Protein AF-A0A960V022-F1 (afdb_monomer_lite)

Sequence (111 aa):
YTRKHVEPYLREDSMAIPLRWNELHDIETPRKDHIYVSREPYVSHGSFTIQIPAKGRFVYYLFNHAHIDEYACEFVSKVLTQDFQLQKGVLEELLVHYRSNLEFFQRAIST

Secondary structure (DSSP, 8-state):
-TTTTS--SS--GGG-----GGGEEEEE-TTS-EEEEESS--------------TT----PPPP-TTHHHHHHHHHHHHHHHTT---HH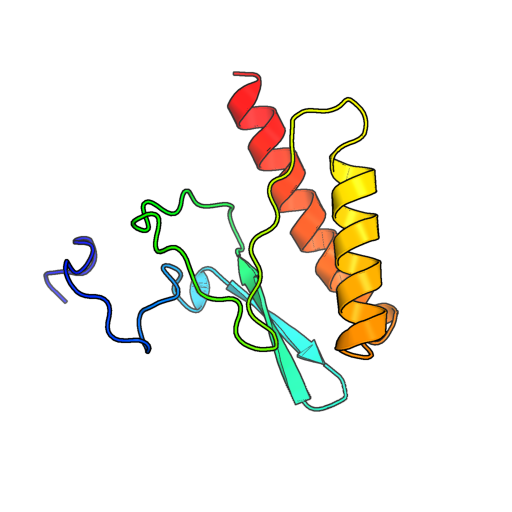HHHHHHHHHHHHHHHHHHHHT-

Foldseek 3Di:
DPCPPPDDPDDDPVCPDVDDPVQWDWQQAPVRDTDTDGQEDDDDPDDPPVPPDDVPDDDDDQDDDPCSLVVVLVVVLCCCCPVVVGDPVSSVVVSVSVSVRVVVVVVVVVD

Radius of gyration: 15.62 Å; chains: 1; bounding box: 34×36×33 Å

pLDDT: mean 73.97, std 15.86, range [43.94, 93.19]

Structure (mmCIF, N/CA/C/O backbone):
data_AF-A0A960V022-F1
#
_entry.id   AF-A0A960V022-F1
#
loop_
_atom_site.group_PDB
_atom_site.id
_atom_site.type_symbol
_atom_site.label_atom_id
_atom_site.label_alt_id
_atom_site.label_comp_id
_atom_site.label_asym_id
_atom_site.label_entity_id
_atom_site.label_seq_id
_atom_site.pdbx_PDB_ins_code
_atom_site.Cartn_x
_atom_site.Cartn_y
_atom_site.Cartn_z
_atom_site.occupancy
_atom_site.B_iso_or_equiv
_atom_site.auth_seq_id
_atom_site.auth_comp_id
_atom_site.auth_asym_id
_atom_site.auth_atom_id
_atom_site.pdbx_PDB_model_num
ATOM 1 N N . TYR A 1 1 ? 16.493 -21.822 9.629 1.00 46.72 1 TYR A N 1
ATOM 2 C CA . TYR A 1 1 ? 15.507 -22.295 8.634 1.00 46.72 1 TYR A CA 1
ATOM 3 C C . TYR A 1 1 ? 16.156 -22.299 7.252 1.00 46.72 1 TYR A C 1
ATOM 5 O O . TYR A 1 1 ? 16.602 -21.251 6.800 1.00 46.72 1 TYR A O 1
ATOM 13 N N . THR A 1 2 ? 16.288 -23.468 6.622 1.00 46.09 2 THR A N 1
ATOM 14 C CA . THR A 1 2 ? 17.226 -23.743 5.506 1.00 46.09 2 THR A CA 1
ATOM 15 C C . THR A 1 2 ? 16.694 -23.364 4.117 1.00 46.09 2 THR A C 1
ATOM 17 O O . THR A 1 2 ? 17.446 -23.362 3.153 1.00 46.09 2 THR A O 1
ATOM 20 N N . ARG A 1 3 ? 15.406 -23.012 4.000 1.00 51.56 3 ARG A N 1
ATOM 21 C CA . ARG A 1 3 ? 14.734 -22.675 2.727 1.00 51.56 3 ARG A CA 1
ATOM 22 C C . ARG A 1 3 ? 14.156 -21.256 2.689 1.00 51.56 3 ARG A C 1
ATOM 24 O O . ARG A 1 3 ? 13.236 -20.978 1.940 1.00 51.56 3 ARG A O 1
ATOM 31 N N . LYS A 1 4 ? 14.701 -20.336 3.491 1.00 50.91 4 LYS A N 1
ATOM 32 C CA . LYS A 1 4 ? 14.205 -18.949 3.619 1.00 50.91 4 LYS A CA 1
ATOM 33 C C . LYS A 1 4 ? 14.317 -18.083 2.346 1.00 50.91 4 LYS A C 1
ATOM 35 O O . LYS A 1 4 ? 13.855 -16.949 2.381 1.00 50.91 4 LYS A O 1
ATOM 40 N N . HIS A 1 5 ? 14.943 -18.599 1.285 1.00 46.38 5 HIS A N 1
ATOM 41 C CA . HIS A 1 5 ? 15.242 -17.896 0.029 1.00 46.38 5 HIS A CA 1
ATOM 42 C C . HIS A 1 5 ? 14.640 -18.571 -1.216 1.00 46.38 5 HIS A C 1
ATOM 44 O O . HIS A 1 5 ? 14.951 -18.160 -2.326 1.00 46.38 5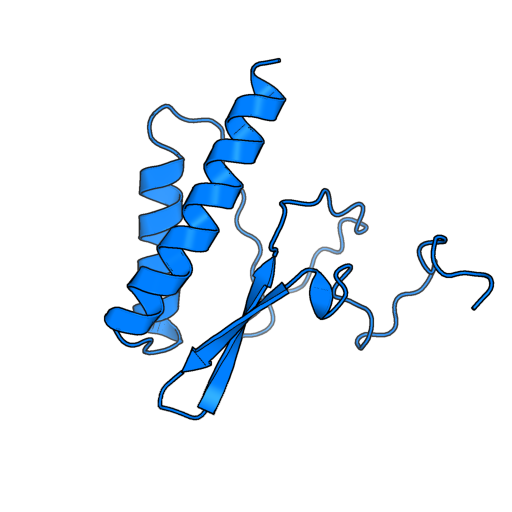 HIS A O 1
ATOM 50 N N . VAL A 1 6 ? 13.843 -19.634 -1.057 1.00 49.59 6 VAL A N 1
ATOM 51 C CA . VAL A 1 6 ? 13.247 -20.362 -2.188 1.00 49.59 6 VAL A CA 1
ATOM 52 C C . VAL A 1 6 ? 11.749 -20.109 -2.180 1.00 49.59 6 VAL A C 1
ATOM 54 O O . VAL A 1 6 ? 11.077 -20.449 -1.207 1.00 49.59 6 VAL A O 1
ATOM 57 N N . GLU A 1 7 ? 11.245 -19.502 -3.251 1.00 43.94 7 GLU A N 1
ATOM 58 C CA . GLU A 1 7 ? 9.817 -19.264 -3.441 1.00 43.94 7 GLU A CA 1
ATOM 59 C C . GLU A 1 7 ? 9.075 -20.612 -3.550 1.00 43.94 7 GLU A C 1
ATOM 61 O O . GLU A 1 7 ? 9.450 -21.455 -4.372 1.00 43.94 7 GLU A O 1
ATOM 66 N N . PRO A 1 8 ? 8.068 -20.884 -2.700 1.00 52.78 8 PRO A N 1
ATOM 67 C CA . PRO A 1 8 ? 7.351 -22.150 -2.737 1.00 52.78 8 PRO A CA 1
ATOM 68 C C . PRO A 1 8 ? 6.518 -22.257 -4.022 1.00 52.78 8 PRO A C 1
ATOM 70 O O . PRO A 1 8 ? 5.665 -21.417 -4.295 1.00 52.78 8 PRO A O 1
ATOM 73 N N . TYR A 1 9 ? 6.752 -23.331 -4.785 1.00 48.44 9 TYR A N 1
ATOM 74 C CA . TYR A 1 9 ? 6.067 -23.659 -6.048 1.00 48.44 9 TYR A CA 1
ATOM 75 C C . TYR A 1 9 ? 4.533 -23.740 -5.921 1.00 48.44 9 TYR A C 1
ATOM 77 O O . TYR A 1 9 ? 3.811 -23.524 -6.889 1.00 48.44 9 TYR A O 1
ATOM 85 N N . LEU A 1 10 ? 4.030 -24.016 -4.717 1.00 48.00 10 LEU A N 1
ATOM 86 C CA . LEU A 1 10 ? 2.615 -23.957 -4.365 1.00 48.00 10 LEU A CA 1
ATOM 87 C C . LEU A 1 10 ? 2.499 -23.054 -3.138 1.00 48.00 10 LEU A C 1
ATOM 89 O O . LEU A 1 10 ? 2.932 -23.435 -2.049 1.00 48.00 10 LEU A O 1
ATOM 93 N N . ARG A 1 11 ? 1.969 -21.840 -3.311 1.00 55.25 11 ARG A N 1
ATOM 94 C CA . ARG A 1 11 ? 1.622 -20.985 -2.172 1.00 55.25 11 ARG A CA 1
ATOM 95 C C . ARG A 1 11 ? 0.317 -21.517 -1.578 1.00 55.25 11 ARG A C 1
ATOM 97 O O . ARG A 1 11 ? -0.695 -21.557 -2.271 1.00 55.25 11 ARG A O 1
ATOM 104 N N . GLU A 1 12 ? 0.337 -21.931 -0.313 1.00 53.66 12 GLU A N 1
ATOM 105 C CA . GLU A 1 12 ? -0.897 -22.004 0.477 1.00 53.66 12 GLU A CA 1
ATOM 106 C C . GLU A 1 12 ? -1.495 -20.588 0.560 1.00 53.66 12 GLU A C 1
ATOM 108 O O . GLU A 1 12 ? -0.742 -19.612 0.570 1.00 53.66 12 GLU A O 1
ATOM 113 N N . ASP A 1 13 ? -2.823 -20.445 0.625 1.00 50.47 13 ASP A N 1
ATOM 114 C CA . ASP A 1 13 ? -3.494 -19.129 0.687 1.00 50.47 13 ASP A CA 1
ATOM 115 C C . ASP A 1 13 ? -2.941 -18.233 1.820 1.00 50.47 13 ASP A C 1
ATOM 117 O O . ASP A 1 13 ? -2.906 -17.008 1.702 1.00 50.47 13 ASP A O 1
ATOM 121 N N . SER A 1 14 ? -2.433 -18.847 2.894 1.00 46.66 14 SER A N 1
ATOM 122 C CA . SER A 1 14 ? -1.786 -18.199 4.044 1.00 46.66 14 SER A CA 1
ATOM 123 C C . SER A 1 14 ? -0.381 -17.638 3.761 1.00 46.66 14 SER A C 1
ATOM 125 O O . SER A 1 14 ? 0.138 -16.860 4.558 1.00 46.66 14 SER A O 1
ATOM 127 N N . MET A 1 15 ? 0.236 -18.007 2.635 1.00 48.91 15 MET A N 1
ATOM 128 C CA . MET A 1 15 ? 1.560 -17.563 2.177 1.00 48.91 15 MET A CA 1
ATOM 129 C C . MET A 1 15 ? 1.480 -16.728 0.888 1.00 48.91 15 MET A C 1
ATOM 131 O O . MET A 1 15 ? 2.476 -16.555 0.185 1.00 48.91 15 MET A O 1
ATOM 135 N N . ALA A 1 16 ? 0.292 -16.214 0.553 1.00 53.19 16 ALA A N 1
ATOM 136 C CA . ALA A 1 16 ? 0.056 -15.436 -0.661 1.00 53.19 16 ALA A CA 1
ATOM 137 C C . ALA A 1 16 ? 0.820 -14.098 -0.689 1.00 53.19 16 ALA A C 1
ATOM 139 O O . ALA A 1 16 ? 1.163 -13.624 -1.775 1.00 53.19 16 ALA A O 1
ATOM 140 N N . ILE A 1 17 ? 1.116 -13.514 0.479 1.00 56.56 17 ILE A N 1
ATOM 141 C CA . ILE A 1 17 ? 1.847 -12.248 0.605 1.00 56.56 17 ILE A CA 1
ATOM 142 C C . ILE A 1 17 ? 3.353 -12.556 0.648 1.00 56.56 17 ILE A C 1
ATOM 144 O O . ILE A 1 17 ? 3.811 -13.201 1.588 1.00 56.56 17 ILE A O 1
ATOM 148 N N . PRO A 1 18 ? 4.148 -12.103 -0.336 1.00 61.22 18 PRO A N 1
ATOM 149 C CA . PRO A 1 18 ? 5.577 -12.419 -0.418 1.00 61.22 18 PRO A CA 1
ATOM 150 C C . PRO A 1 18 ? 6.444 -11.660 0.603 1.00 61.22 18 PRO A C 1
ATOM 152 O O . PRO A 1 18 ? 7.659 -11.834 0.607 1.00 61.22 18 PRO A O 1
ATOM 155 N N . LEU A 1 19 ? 5.832 -10.832 1.455 1.00 69.56 19 LEU A N 1
ATOM 156 C CA . LEU A 1 19 ? 6.504 -9.970 2.423 1.00 69.56 19 LEU A CA 1
ATOM 157 C C . LEU A 1 19 ? 6.391 -10.517 3.845 1.00 69.56 19 LEU A C 1
ATOM 159 O O . LEU A 1 19 ? 5.338 -10.983 4.281 1.00 69.56 19 LEU A O 1
ATOM 163 N N . ARG A 1 20 ? 7.488 -10.415 4.589 1.00 78.56 20 ARG A N 1
ATOM 164 C CA . ARG A 1 20 ? 7.560 -10.699 6.025 1.00 78.56 20 ARG A CA 1
ATOM 165 C C . ARG A 1 20 ? 7.011 -9.521 6.833 1.00 78.56 20 ARG A C 1
ATOM 167 O O . ARG A 1 20 ? 7.019 -8.382 6.382 1.00 78.56 20 ARG A O 1
ATOM 174 N N . TRP A 1 21 ? 6.638 -9.762 8.091 1.00 81.69 21 TRP A N 1
ATOM 175 C CA . TRP A 1 21 ? 6.133 -8.709 8.989 1.00 81.69 21 TRP A CA 1
ATOM 176 C C . TRP A 1 21 ? 7.090 -7.523 9.172 1.00 81.69 21 TRP A C 1
ATOM 178 O O . TRP A 1 21 ? 6.656 -6.381 9.257 1.00 81.69 21 TRP A O 1
ATOM 188 N N . ASN A 1 22 ? 8.402 -7.765 9.192 1.00 85.31 22 ASN A N 1
ATOM 189 C CA . ASN A 1 22 ? 9.412 -6.707 9.291 1.00 85.31 22 ASN A CA 1
ATOM 190 C C . ASN A 1 22 ? 9.622 -5.924 7.980 1.00 85.31 22 ASN A C 1
ATOM 192 O O . ASN A 1 22 ? 10.353 -4.937 7.986 1.00 85.31 22 ASN A O 1
ATOM 196 N N . GLU A 1 23 ? 9.009 -6.361 6.881 1.00 82.31 23 GLU A N 1
ATOM 197 C CA . GLU A 1 23 ? 9.040 -5.735 5.552 1.00 82.31 23 GLU A CA 1
ATOM 198 C C . GLU A 1 23 ? 7.738 -4.960 5.272 1.00 82.31 23 GLU A C 1
ATOM 200 O O . GLU A 1 23 ? 7.550 -4.417 4.184 1.00 82.31 23 GLU A O 1
ATOM 205 N N . LEU A 1 24 ? 6.846 -4.874 6.267 1.00 86.19 24 LEU A N 1
ATOM 206 C CA . LEU A 1 24 ? 5.564 -4.182 6.198 1.00 86.19 24 LEU A CA 1
ATOM 207 C C . LEU A 1 24 ? 5.530 -2.985 7.162 1.00 86.19 24 LEU A C 1
ATOM 209 O O . LEU A 1 24 ? 6.094 -3.008 8.263 1.00 86.19 24 LEU A O 1
ATOM 213 N N . HIS A 1 25 ? 4.884 -1.914 6.726 1.00 88.56 25 HIS A N 1
ATOM 214 C CA . HIS A 1 25 ? 4.284 -0.910 7.587 1.00 88.56 25 HIS A CA 1
ATOM 215 C C . HIS A 1 25 ? 2.946 -1.460 8.070 1.00 88.56 25 HIS A C 1
ATOM 217 O O . HIS A 1 25 ? 2.151 -1.930 7.257 1.00 88.56 25 HIS A O 1
ATOM 223 N N . ASP A 1 26 ? 2.735 -1.423 9.380 1.00 91.44 26 ASP A N 1
ATOM 224 C CA . ASP A 1 26 ? 1.481 -1.794 10.024 1.00 91.44 26 ASP A CA 1
ATOM 225 C C . ASP A 1 26 ? 0.814 -0.513 10.517 1.00 91.44 26 ASP A C 1
ATOM 227 O O . ASP A 1 26 ? 1.363 0.176 11.379 1.00 91.44 26 ASP A O 1
ATOM 231 N N . ILE A 1 27 ? -0.321 -0.175 9.911 1.00 91.06 27 ILE A N 1
ATOM 232 C CA . ILE A 1 27 ? -1.109 1.004 10.251 1.00 91.06 27 ILE A CA 1
ATOM 233 C C . ILE A 1 27 ? -2.399 0.511 10.902 1.00 91.06 27 ILE A C 1
ATOM 235 O O . ILE A 1 27 ? -3.286 -0.023 10.228 1.00 91.06 27 ILE A O 1
ATOM 239 N N . GLU A 1 28 ? -2.506 0.691 12.217 1.00 89.56 28 GLU A N 1
ATOM 240 C CA . GLU A 1 28 ? -3.719 0.363 12.963 1.00 89.56 28 GLU A CA 1
ATOM 241 C C . GLU A 1 28 ? -4.746 1.494 12.817 1.00 89.56 28 GLU A C 1
ATOM 243 O O . GLU A 1 28 ? -4.493 2.663 13.112 1.00 89.56 28 GLU A O 1
ATOM 248 N N . THR A 1 29 ? -5.943 1.145 12.362 1.00 86.81 29 THR A N 1
ATOM 249 C CA . THR A 1 29 ? -7.066 2.079 12.276 1.00 86.81 29 THR A CA 1
ATOM 250 C C . THR A 1 29 ? -7.731 2.263 13.648 1.00 86.81 29 THR A C 1
ATOM 252 O O . THR A 1 29 ? -7.701 1.365 14.488 1.00 86.81 29 THR A O 1
ATOM 255 N N . PRO A 1 30 ? -8.493 3.350 13.874 1.00 84.38 30 PRO A N 1
ATOM 256 C CA . PRO A 1 30 ? -9.278 3.513 15.105 1.00 84.38 30 PRO A CA 1
ATOM 257 C C . PRO A 1 30 ? -10.352 2.439 15.335 1.00 84.38 30 PRO A C 1
ATOM 259 O O . PRO A 1 30 ? -10.860 2.303 16.447 1.00 84.38 30 PRO A O 1
ATOM 262 N N . ARG A 1 31 ? -10.713 1.677 14.293 1.00 85.56 31 ARG A N 1
ATOM 263 C CA . ARG A 1 31 ? -11.623 0.524 14.383 1.00 85.56 31 ARG A CA 1
ATOM 264 C C . ARG A 1 31 ? -10.896 -0.774 14.763 1.00 85.56 31 ARG A C 1
ATOM 266 O O . ARG A 1 31 ? -11.565 -1.787 14.933 1.00 85.56 31 ARG A O 1
ATOM 273 N N . LYS A 1 32 ? -9.570 -0.723 14.954 1.00 84.38 32 LYS A N 1
ATOM 274 C CA . LYS A 1 32 ? -8.655 -1.858 15.169 1.00 84.38 32 LYS A CA 1
ATOM 275 C C . LYS A 1 32 ? -8.494 -2.787 13.964 1.00 84.38 32 LYS A C 1
ATOM 277 O O . LYS A 1 32 ? -8.063 -3.927 14.107 1.00 84.38 32 LYS A O 1
ATOM 282 N N . ASP A 1 33 ? -8.837 -2.301 12.775 1.00 84.94 33 ASP A N 1
ATOM 283 C CA . ASP A 1 33 ? -8.433 -2.937 11.523 1.00 84.94 33 ASP A CA 1
ATOM 284 C C . ASP A 1 33 ? -6.974 -2.574 11.225 1.00 84.94 33 ASP A C 1
ATOM 286 O O . ASP A 1 33 ? -6.559 -1.451 11.518 1.00 84.94 33 ASP A O 1
ATOM 290 N N . HIS A 1 34 ? -6.219 -3.485 10.613 1.00 84.25 34 HIS A N 1
ATOM 291 C CA . HIS A 1 34 ? -4.821 -3.266 10.241 1.00 84.25 34 HIS A CA 1
ATOM 292 C C . HIS A 1 34 ? -4.678 -3.098 8.731 1.00 84.25 34 HIS A C 1
ATOM 294 O O . HIS A 1 34 ? -5.200 -3.906 7.957 1.00 84.25 34 HIS A O 1
ATOM 300 N N . ILE A 1 35 ? -3.940 -2.071 8.312 1.00 85.44 35 ILE A N 1
ATOM 301 C CA . ILE A 1 35 ? -3.546 -1.883 6.918 1.00 85.44 35 ILE A CA 1
ATOM 302 C C . ILE A 1 35 ? -2.051 -2.138 6.786 1.00 85.44 35 ILE A C 1
ATOM 304 O O . ILE A 1 35 ? -1.234 -1.464 7.409 1.00 85.44 35 ILE A O 1
ATOM 308 N N . TYR A 1 36 ? -1.709 -3.093 5.924 1.00 86.38 36 TYR A N 1
ATOM 309 C CA . TYR A 1 36 ? -0.330 -3.458 5.642 1.00 86.38 36 TYR A CA 1
ATOM 310 C C . TYR A 1 36 ? 0.134 -2.855 4.319 1.00 86.38 36 TYR A C 1
ATOM 312 O O . TYR A 1 36 ? -0.439 -3.132 3.264 1.00 86.38 36 TYR A O 1
ATOM 320 N N . VAL A 1 37 ? 1.202 -2.061 4.371 1.00 86.69 37 VAL A N 1
ATOM 321 C CA . VAL A 1 37 ? 1.852 -1.467 3.192 1.00 86.69 37 VAL A CA 1
ATOM 322 C C . VAL A 1 37 ? 3.293 -1.955 3.135 1.00 86.69 37 VAL A C 1
ATOM 324 O O . VAL A 1 37 ? 3.966 -2.009 4.156 1.00 86.69 37 VAL A O 1
ATOM 327 N N . SER A 1 38 ? 3.800 -2.323 1.963 1.00 86.06 38 SER A N 1
ATOM 328 C CA . SER A 1 38 ? 5.204 -2.719 1.820 1.00 86.06 38 SER A CA 1
ATOM 329 C C . SER A 1 38 ? 6.149 -1.570 2.182 1.00 86.06 38 SER A C 1
ATOM 331 O O . SER A 1 38 ? 5.929 -0.441 1.743 1.00 86.06 38 SER A O 1
ATOM 333 N N . ARG A 1 39 ? 7.200 -1.851 2.962 1.00 84.69 39 ARG A N 1
ATOM 334 C CA . ARG A 1 39 ? 8.249 -0.863 3.290 1.00 84.69 39 ARG A CA 1
ATOM 335 C C . ARG A 1 39 ? 9.111 -0.508 2.094 1.00 84.69 39 ARG A C 1
ATOM 337 O O . ARG A 1 39 ? 9.538 0.629 1.955 1.00 84.69 39 ARG A O 1
ATOM 344 N N . GLU A 1 40 ? 9.369 -1.508 1.267 1.00 81.81 40 GLU A N 1
ATOM 345 C CA . GLU A 1 40 ? 10.074 -1.362 0.009 1.00 81.81 40 GLU A CA 1
ATOM 346 C C . GLU A 1 40 ? 9.201 -1.946 -1.100 1.00 81.81 40 GLU A C 1
ATOM 348 O O . GLU A 1 40 ? 8.505 -2.950 -0.885 1.00 81.81 40 GLU A O 1
ATOM 353 N N . PRO A 1 41 ? 9.206 -1.336 -2.288 1.00 77.94 41 PRO A N 1
ATOM 354 C CA . PRO A 1 41 ? 8.538 -1.912 -3.435 1.00 77.94 41 PRO A CA 1
ATOM 355 C C . PRO A 1 41 ? 9.207 -3.231 -3.822 1.00 77.94 41 PRO A C 1
ATOM 357 O O . PRO A 1 41 ? 10.429 -3.362 -3.800 1.00 77.94 41 PRO A O 1
ATOM 360 N N . TYR A 1 42 ? 8.405 -4.212 -4.220 1.00 71.88 42 TYR A N 1
ATOM 361 C CA . TYR A 1 42 ? 8.901 -5.518 -4.634 1.00 71.88 42 TYR A CA 1
ATOM 362 C C . TYR A 1 42 ? 8.275 -5.932 -5.963 1.00 71.88 42 TYR A C 1
ATOM 364 O O . TYR A 1 42 ? 7.137 -5.583 -6.283 1.00 71.88 42 TYR A O 1
ATOM 372 N N . VAL A 1 43 ? 9.024 -6.711 -6.739 1.00 69.12 43 VAL A N 1
ATOM 373 C CA . VAL A 1 43 ? 8.502 -7.358 -7.941 1.00 69.12 43 VAL A CA 1
ATOM 374 C C . VAL A 1 43 ? 7.849 -8.663 -7.512 1.00 69.12 43 VAL A C 1
ATOM 376 O O . VAL A 1 43 ? 8.511 -9.578 -7.026 1.00 69.12 43 VAL A O 1
ATOM 379 N N . SER A 1 44 ? 6.533 -8.756 -7.677 1.00 64.56 44 SER A N 1
ATOM 380 C CA . SER A 1 44 ? 5.849 -10.035 -7.532 1.00 64.56 44 SER A CA 1
ATOM 381 C C . SER A 1 44 ? 6.056 -10.845 -8.808 1.00 64.56 44 SER A C 1
ATOM 383 O O . SER A 1 44 ? 5.494 -10.513 -9.848 1.00 64.56 44 SER A O 1
ATOM 385 N N . HIS A 1 45 ? 6.813 -11.939 -8.723 1.00 58.62 45 HIS A N 1
ATOM 386 C CA . HIS A 1 45 ? 6.866 -12.963 -9.776 1.00 58.62 45 HIS A CA 1
ATOM 387 C C . HIS A 1 45 ? 5.648 -13.897 -9.750 1.00 58.62 45 HIS A C 1
ATOM 389 O O . HIS A 1 45 ? 5.669 -14.959 -10.370 1.00 58.62 45 HIS A O 1
ATOM 395 N N . GLY A 1 46 ? 4.590 -13.516 -9.022 1.00 54.91 46 GLY A N 1
ATOM 396 C CA . GLY A 1 46 ? 3.362 -14.287 -8.955 1.00 54.91 46 GLY A CA 1
ATOM 397 C C . G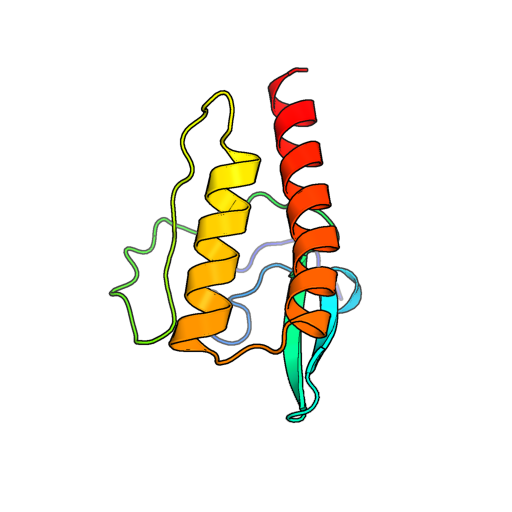LY A 1 46 ? 2.873 -14.616 -10.360 1.00 54.91 46 GLY A C 1
ATOM 398 O O . GLY A 1 46 ? 2.680 -13.718 -11.181 1.00 54.91 46 GLY A O 1
ATOM 399 N N . SER A 1 47 ? 2.680 -15.911 -10.623 1.00 46.06 47 SER A N 1
ATOM 400 C CA . SER A 1 47 ? 1.979 -16.412 -11.801 1.00 46.06 47 SER A CA 1
ATOM 401 C C . SER A 1 47 ? 0.759 -15.530 -12.036 1.00 46.06 47 SER A C 1
ATOM 403 O O . SER A 1 47 ? 0.023 -15.289 -11.073 1.00 46.06 47 SER A O 1
ATOM 405 N N . PHE A 1 48 ? 0.563 -15.048 -13.273 1.00 45.03 48 PHE A N 1
ATOM 406 C CA . PHE A 1 48 ? -0.654 -14.376 -13.744 1.00 45.03 48 PHE A CA 1
ATOM 407 C C . PHE A 1 48 ? -1.856 -15.286 -13.474 1.00 45.03 48 PHE A C 1
ATOM 409 O O . PHE A 1 48 ? -2.371 -15.988 -14.340 1.00 45.03 48 PHE A O 1
ATOM 416 N N . THR A 1 49 ? -2.275 -15.333 -12.223 1.00 46.25 49 THR A N 1
ATOM 417 C CA . THR A 1 49 ? -3.472 -16.016 -11.809 1.00 46.25 49 THR A CA 1
ATOM 418 C C . THR A 1 49 ? -4.521 -14.996 -12.162 1.00 46.25 49 THR A C 1
ATOM 420 O O . THR A 1 49 ? -4.562 -13.926 -11.554 1.00 46.25 49 THR A O 1
ATOM 423 N N . ILE A 1 50 ? -5.294 -15.278 -13.209 1.00 47.59 50 ILE A N 1
ATOM 424 C CA . ILE A 1 50 ? -6.524 -14.549 -13.495 1.00 47.59 50 ILE A CA 1
ATOM 425 C C . ILE A 1 50 ? -7.382 -14.732 -12.242 1.00 47.59 50 ILE A C 1
ATOM 427 O O . ILE A 1 50 ? -8.091 -15.726 -12.093 1.00 47.59 50 ILE A O 1
ATOM 431 N N . GLN A 1 51 ? -7.217 -13.839 -11.268 1.00 51.88 51 GLN A N 1
ATOM 432 C CA . GLN A 1 51 ? -8.025 -13.852 -10.070 1.00 51.88 51 GLN A CA 1
ATOM 433 C C . GLN A 1 51 ? -9.407 -13.421 -10.522 1.00 51.88 51 GLN A C 1
ATOM 435 O O . GLN A 1 51 ? -9.602 -12.290 -10.965 1.00 51.88 51 GLN A O 1
ATOM 440 N N . ILE A 1 52 ? -10.365 -14.340 -10.427 1.00 52.62 52 ILE A N 1
ATOM 441 C CA . ILE A 1 52 ? -11.773 -13.968 -10.456 1.00 52.62 52 ILE A CA 1
ATOM 442 C C . ILE A 1 52 ? -11.932 -12.950 -9.319 1.00 52.62 52 ILE A C 1
ATOM 444 O O . ILE A 1 52 ? -11.626 -13.313 -8.178 1.00 52.62 52 ILE A O 1
ATOM 448 N N . PRO A 1 53 ? -12.328 -11.693 -9.598 1.00 53.53 53 PRO A N 1
ATOM 449 C CA . PRO A 1 53 ? -12.405 -10.667 -8.570 1.00 53.53 53 PRO A CA 1
ATOM 450 C C . PRO A 1 53 ? -13.381 -11.128 -7.486 1.00 53.53 53 PRO A C 1
ATOM 452 O O . PRO A 1 53 ? -14.596 -11.141 -7.677 1.00 53.53 53 PRO A O 1
ATOM 455 N N . ALA A 1 54 ? -12.849 -11.565 -6.349 1.00 59.59 54 ALA A N 1
ATOM 456 C CA . ALA A 1 54 ? -13.639 -11.763 -5.149 1.00 59.59 54 ALA A CA 1
ATOM 457 C C . ALA A 1 54 ? -13.827 -10.393 -4.496 1.00 59.59 54 ALA A C 1
ATOM 459 O O . ALA A 1 54 ? -12.949 -9.535 -4.589 1.00 59.59 54 ALA A O 1
ATOM 460 N N . LYS A 1 55 ? -14.961 -10.175 -3.825 1.00 57.31 55 LYS A N 1
ATOM 461 C CA . LYS A 1 55 ? -15.267 -8.895 -3.171 1.00 57.31 55 LYS A CA 1
ATOM 462 C C . LYS A 1 55 ? -14.082 -8.463 -2.283 1.00 57.31 55 LYS A C 1
ATOM 464 O O . LYS A 1 55 ? -13.734 -9.182 -1.351 1.00 57.31 55 LYS A O 1
ATOM 469 N N . GLY A 1 56 ? -13.443 -7.338 -2.613 1.00 56.22 56 GLY A N 1
ATOM 470 C CA . GLY A 1 56 ? -12.280 -6.797 -1.891 1.00 56.22 56 GLY A CA 1
ATOM 471 C C . GLY A 1 56 ? -10.888 -7.191 -2.417 1.00 56.22 56 GLY A C 1
ATOM 472 O O . GLY A 1 56 ? -9.901 -6.703 -1.879 1.00 56.22 56 GLY A O 1
ATOM 473 N N . ARG A 1 57 ? -10.772 -8.024 -3.463 1.00 63.16 57 ARG A N 1
ATOM 474 C CA . ARG A 1 57 ? -9.500 -8.331 -4.147 1.00 63.16 57 ARG A CA 1
ATOM 475 C C . ARG A 1 57 ? -9.509 -7.757 -5.560 1.00 63.16 57 ARG A C 1
ATOM 477 O O . ARG A 1 57 ? -10.290 -8.203 -6.398 1.00 63.16 57 ARG A O 1
ATOM 484 N N . PHE A 1 58 ? -8.637 -6.792 -5.832 1.00 65.06 58 PHE A N 1
ATOM 485 C CA . PHE A 1 58 ? -8.489 -6.197 -7.158 1.00 65.06 58 PHE A CA 1
ATOM 486 C C . PHE A 1 58 ? -7.018 -5.935 -7.482 1.00 65.06 58 PHE A C 1
ATOM 488 O O . PHE A 1 58 ? -6.198 -5.713 -6.594 1.00 65.06 58 PHE A O 1
ATOM 495 N N . VAL A 1 59 ? -6.699 -5.959 -8.775 1.00 69.81 59 VAL A N 1
ATOM 496 C CA . VAL A 1 59 ? -5.401 -5.561 -9.325 1.00 69.81 59 VAL A CA 1
ATOM 497 C C . VAL A 1 59 ? -5.660 -4.384 -10.250 1.00 69.81 59 VAL A C 1
ATOM 499 O O . VAL A 1 59 ? -6.532 -4.462 -11.114 1.00 69.81 59 VAL A O 1
ATOM 502 N N . TYR A 1 60 ? -4.921 -3.295 -1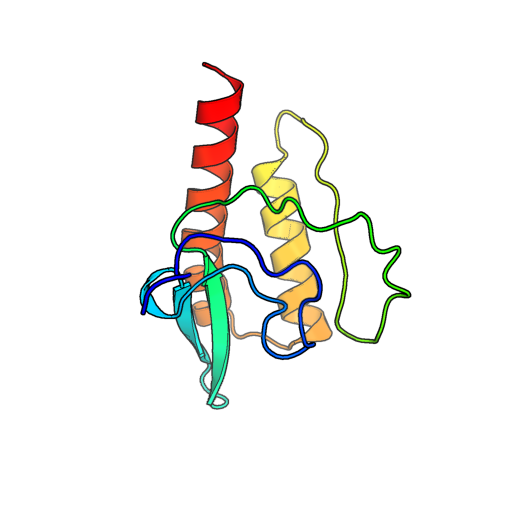0.061 1.00 70.19 60 TYR A N 1
ATOM 503 C CA . TYR A 1 60 ? -5.018 -2.113 -10.907 1.00 70.19 60 TYR A CA 1
ATOM 504 C C . TYR A 1 60 ? -3.678 -1.864 -11.594 1.00 70.19 60 TYR A C 1
ATOM 506 O O . TYR A 1 60 ? -2.651 -1.731 -10.929 1.00 70.19 60 TYR A O 1
ATOM 514 N N . TYR A 1 61 ? -3.692 -1.830 -12.926 1.00 74.25 61 TYR A N 1
ATOM 515 C CA . TYR A 1 61 ? -2.502 -1.562 -13.726 1.00 74.25 61 TYR A CA 1
ATOM 516 C C . TYR A 1 61 ? -2.375 -0.062 -13.970 1.00 74.25 61 TYR A C 1
ATOM 518 O O . TYR A 1 61 ? -3.253 0.562 -14.564 1.00 74.25 61 TYR A O 1
ATOM 526 N N . LEU A 1 62 ? -1.261 0.503 -13.514 1.00 70.50 62 LEU A N 1
ATOM 527 C CA . LEU A 1 62 ? -0.897 1.895 -13.739 1.00 70.50 62 LEU A CA 1
ATOM 528 C C . LEU A 1 62 ? 0.017 1.972 -14.962 1.00 70.50 62 LEU A C 1
ATOM 530 O O . LEU A 1 62 ? 1.107 1.403 -14.968 1.00 70.50 62 LEU A O 1
ATOM 534 N N . PHE A 1 63 ? -0.437 2.656 -16.009 1.00 73.19 63 PHE A N 1
ATOM 535 C CA . PHE A 1 63 ? 0.375 2.914 -17.196 1.00 73.19 63 PHE A CA 1
ATOM 536 C C . PHE A 1 63 ? 1.212 4.176 -16.997 1.00 73.19 63 PHE A C 1
ATOM 538 O O . PHE A 1 63 ? 0.770 5.119 -16.344 1.00 73.19 63 PHE A O 1
ATOM 545 N N . ASN A 1 64 ? 2.414 4.202 -17.574 1.00 74.44 64 ASN A N 1
ATOM 546 C CA . ASN A 1 64 ? 3.303 5.351 -17.447 1.00 74.44 64 ASN A CA 1
ATOM 547 C C . ASN A 1 64 ? 2.651 6.614 -18.042 1.00 74.44 64 ASN A C 1
ATOM 549 O O . ASN A 1 64 ? 2.287 6.636 -19.218 1.00 74.44 64 ASN A O 1
ATOM 553 N N . HIS A 1 65 ? 2.502 7.651 -17.221 1.00 80.50 65 HIS A N 1
ATOM 554 C CA . HIS A 1 65 ? 1.915 8.938 -17.578 1.00 80.50 65 HIS A CA 1
ATOM 555 C C . HIS A 1 65 ? 2.543 10.037 -16.714 1.00 80.50 65 HIS A C 1
ATOM 557 O O . HIS A 1 65 ? 2.898 9.784 -15.565 1.00 80.50 65 HIS A O 1
ATOM 563 N N . ALA A 1 66 ? 2.602 11.273 -17.219 1.00 79.06 66 ALA A N 1
ATOM 564 C CA . ALA A 1 66 ? 3.244 12.417 -16.550 1.00 79.06 66 ALA A CA 1
ATOM 565 C C . ALA A 1 66 ? 2.682 12.769 -15.152 1.00 79.06 66 ALA A C 1
ATOM 567 O O . ALA A 1 66 ? 3.296 13.535 -14.422 1.00 79.06 66 ALA A O 1
ATOM 568 N N . HIS A 1 67 ? 1.534 12.196 -14.783 1.00 83.25 67 HIS A N 1
ATOM 569 C CA . HIS A 1 67 ? 0.800 12.452 -13.537 1.00 83.25 67 HIS A CA 1
ATOM 570 C C . HIS A 1 67 ? 0.361 11.152 -12.854 1.00 83.25 67 HIS A C 1
ATOM 572 O O . HIS A 1 67 ? -0.646 11.109 -12.147 1.00 83.25 67 HIS A O 1
ATOM 578 N N . ILE A 1 68 ? 1.067 10.049 -13.120 1.00 83.38 68 ILE A N 1
ATOM 579 C CA . ILE A 1 68 ? 0.619 8.728 -12.678 1.00 83.38 68 ILE A CA 1
ATOM 580 C C . ILE A 1 68 ? 0.501 8.624 -11.154 1.00 83.38 68 ILE A C 1
ATOM 582 O O . ILE A 1 68 ? -0.427 7.982 -10.671 1.00 83.38 68 ILE A O 1
ATOM 586 N N . ASP A 1 69 ? 1.357 9.315 -10.400 1.00 84.12 69 ASP A N 1
ATOM 587 C CA . ASP A 1 69 ? 1.324 9.283 -8.934 1.00 84.12 69 ASP A CA 1
ATOM 588 C C . ASP A 1 69 ? 0.087 9.970 -8.369 1.00 84.12 69 ASP A C 1
ATOM 590 O O . ASP A 1 69 ? -0.520 9.481 -7.416 1.00 84.12 69 ASP A O 1
ATOM 594 N N . GLU A 1 70 ? -0.315 11.085 -8.979 1.00 88.38 70 GLU A N 1
ATOM 595 C CA . GLU A 1 70 ? -1.514 11.831 -8.605 1.00 88.38 70 GLU A CA 1
ATOM 596 C C . GLU A 1 70 ? -2.756 10.972 -8.855 1.00 88.38 70 GLU A C 1
ATOM 598 O O . GLU A 1 70 ? -3.579 10.803 -7.955 1.00 88.38 70 GLU A O 1
ATOM 603 N N . TYR A 1 71 ? -2.842 10.342 -10.031 1.00 87.38 71 TYR A N 1
ATOM 604 C CA . TYR A 1 71 ? -3.951 9.451 -10.378 1.00 87.38 71 TYR A CA 1
ATOM 605 C C . TYR A 1 71 ? -3.989 8.193 -9.509 1.00 87.38 71 TYR A C 1
ATOM 607 O O . TYR A 1 71 ? -5.065 7.773 -9.082 1.00 87.38 71 TYR A O 1
ATOM 615 N N . ALA A 1 72 ? -2.831 7.603 -9.211 1.00 86.06 72 ALA A N 1
ATOM 616 C CA . ALA A 1 72 ? -2.723 6.445 -8.335 1.00 86.06 72 ALA A CA 1
ATOM 617 C C . ALA A 1 72 ? -3.175 6.787 -6.908 1.00 86.06 72 ALA A C 1
ATOM 619 O O . ALA A 1 72 ? -3.996 6.074 -6.329 1.00 86.06 72 ALA A O 1
ATOM 620 N N . CYS A 1 73 ? -2.699 7.910 -6.363 1.00 89.81 73 CYS A N 1
ATOM 621 C CA . CYS A 1 73 ? -3.105 8.390 -5.045 1.00 89.81 73 CYS A CA 1
ATOM 622 C C . CYS A 1 73 ? -4.600 8.713 -4.995 1.00 89.81 73 CYS A C 1
ATOM 624 O O . CYS A 1 73 ? -5.262 8.348 -4.025 1.00 89.81 73 CYS A O 1
ATOM 626 N N . GLU A 1 74 ? -5.152 9.370 -6.018 1.00 90.06 74 GLU A N 1
ATOM 627 C CA . GLU A 1 74 ? -6.580 9.690 -6.084 1.00 90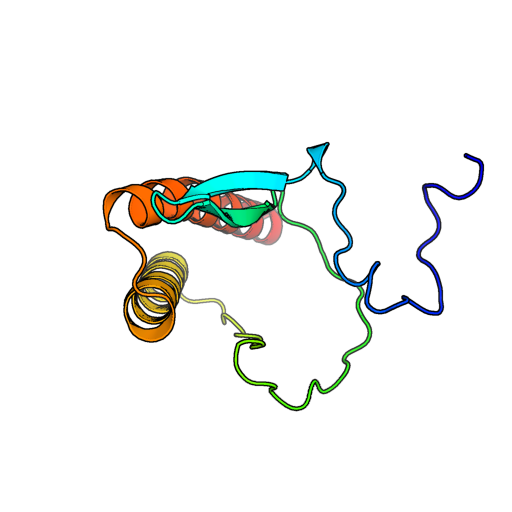.06 74 GLU A CA 1
ATOM 628 C C . GLU A 1 74 ? -7.436 8.419 -6.148 1.00 90.06 74 GLU A C 1
ATOM 630 O O . GLU A 1 74 ? -8.416 8.294 -5.410 1.00 90.06 74 GLU A O 1
ATOM 635 N N . PHE A 1 75 ? -7.047 7.454 -6.986 1.00 86.75 75 PHE A N 1
ATOM 636 C CA . PHE A 1 75 ? -7.735 6.173 -7.119 1.00 86.75 75 PHE A CA 1
ATOM 637 C C . PHE A 1 75 ? -7.746 5.402 -5.795 1.00 86.75 75 PHE A C 1
ATOM 639 O O . PHE A 1 75 ? -8.818 5.051 -5.299 1.00 86.75 75 PHE A O 1
ATOM 646 N N . VAL A 1 76 ? -6.575 5.203 -5.181 1.00 87.44 76 VAL A N 1
ATOM 647 C CA . VAL A 1 76 ? -6.451 4.515 -3.886 1.00 87.44 76 VAL A CA 1
ATOM 648 C C . VAL A 1 76 ? -7.249 5.247 -2.807 1.00 87.44 76 VAL A C 1
ATOM 650 O O . VAL A 1 76 ? -7.990 4.614 -2.058 1.00 87.44 76 VAL A O 1
ATOM 653 N N . SER A 1 77 ? -7.181 6.580 -2.770 1.00 90.31 77 SER A N 1
ATOM 654 C CA . SER A 1 77 ? -7.943 7.391 -1.814 1.00 90.31 77 SER A CA 1
ATOM 655 C C . SER A 1 77 ? -9.446 7.197 -1.960 1.00 90.31 77 SER A C 1
ATOM 657 O O . SER A 1 77 ? -10.141 7.021 -0.958 1.00 90.31 77 SER A O 1
ATOM 659 N N . LYS A 1 78 ? -9.958 7.202 -3.195 1.00 89.00 78 LYS A N 1
ATOM 660 C CA . LYS A 1 78 ? -11.382 6.992 -3.473 1.00 89.00 78 LYS A CA 1
ATOM 661 C C . LYS A 1 78 ? -11.828 5.604 -3.035 1.00 89.00 78 LYS A C 1
ATOM 663 O O . LYS A 1 78 ? -12.795 5.516 -2.286 1.00 89.00 78 LYS A O 1
ATOM 668 N N . VAL A 1 79 ? -11.099 4.557 -3.423 1.00 84.62 79 VAL A N 1
ATOM 669 C CA . VAL A 1 79 ? -11.430 3.171 -3.055 1.00 84.62 79 VAL A CA 1
ATOM 670 C C . VAL A 1 79 ? -11.422 2.992 -1.536 1.00 84.62 79 VAL A C 1
ATOM 672 O O . VAL A 1 79 ? -12.408 2.539 -0.963 1.00 84.62 79 VAL A O 1
ATOM 675 N N . LEU A 1 80 ? -10.357 3.413 -0.850 1.00 85.19 80 LEU A N 1
ATOM 676 C CA . LEU A 1 80 ? -10.244 3.248 0.604 1.00 85.19 80 LEU A CA 1
ATOM 677 C C . LEU A 1 80 ? -11.276 4.073 1.382 1.00 85.19 80 LEU A C 1
ATOM 679 O O . LEU A 1 80 ? -11.771 3.640 2.421 1.00 85.19 80 LEU A O 1
ATOM 683 N N . THR A 1 81 ? -11.652 5.246 0.877 1.00 87.88 81 THR A N 1
ATOM 684 C CA . THR A 1 81 ? -12.673 6.070 1.532 1.00 87.88 81 THR A CA 1
ATOM 685 C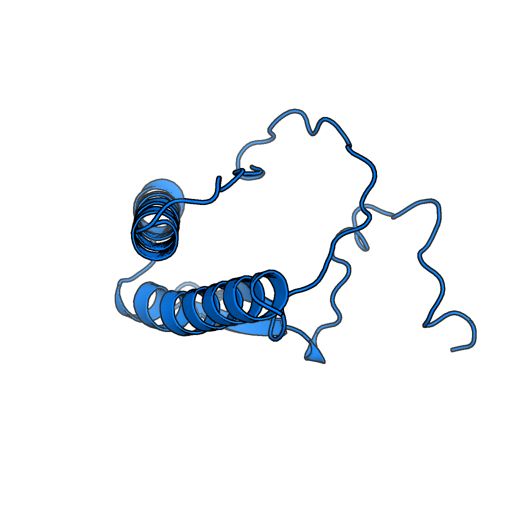 C . THR A 1 81 ? -14.079 5.524 1.286 1.00 87.88 81 THR A C 1
ATOM 687 O O . THR A 1 81 ? -14.884 5.473 2.213 1.00 87.88 81 THR A O 1
ATOM 690 N N . GLN A 1 82 ? -14.400 5.118 0.056 1.00 85.44 82 GLN A N 1
ATOM 691 C CA . GLN A 1 82 ? -15.757 4.711 -0.320 1.00 85.44 82 GLN A CA 1
ATOM 692 C C . GLN A 1 82 ? -16.076 3.278 0.106 1.00 85.44 82 GLN A C 1
ATOM 694 O O . GLN A 1 82 ? -17.128 3.044 0.701 1.00 85.44 82 GLN A O 1
ATOM 699 N N . ASP A 1 83 ? -15.160 2.343 -0.136 1.00 80.88 83 ASP A N 1
ATOM 700 C CA . ASP A 1 83 ? -15.405 0.922 0.112 1.00 80.88 83 ASP A CA 1
ATOM 701 C C . ASP A 1 83 ? -15.054 0.528 1.551 1.00 80.88 83 ASP A C 1
ATOM 703 O O . ASP A 1 83 ? -15.711 -0.333 2.137 1.00 80.88 83 ASP A O 1
ATOM 707 N N . PHE A 1 84 ? -14.042 1.180 2.136 1.00 79.62 84 PHE A N 1
ATOM 708 C CA . PHE A 1 84 ? -13.499 0.826 3.453 1.00 79.62 84 PHE A CA 1
ATOM 709 C C . PHE A 1 84 ? -13.741 1.889 4.533 1.00 79.62 84 PHE A C 1
ATOM 711 O O . PHE A 1 84 ? -13.406 1.662 5.694 1.00 79.62 84 PHE A O 1
ATOM 718 N N . GLN A 1 85 ? -14.368 3.025 4.191 1.00 86.12 85 GLN A N 1
ATOM 719 C CA . GLN A 1 85 ? -14.700 4.107 5.132 1.00 86.12 85 GLN A CA 1
ATOM 720 C C . GLN A 1 85 ? -13.492 4.583 5.952 1.00 86.12 85 GLN A C 1
ATOM 722 O O . GLN A 1 85 ? -13.612 4.891 7.143 1.00 86.12 85 GLN A O 1
ATOM 727 N N . LEU A 1 86 ? -12.315 4.606 5.324 1.00 87.31 86 LEU A N 1
ATOM 728 C CA . LEU A 1 86 ? -11.081 4.932 6.017 1.00 87.31 86 LEU A CA 1
ATOM 729 C C . LEU A 1 86 ? -11.080 6.396 6.475 1.00 87.31 86 LEU A C 1
ATOM 731 O O . LEU A 1 86 ? -11.472 7.303 5.739 1.00 87.31 86 LEU A O 1
ATOM 735 N N . GLN A 1 87 ? -10.640 6.638 7.710 1.00 90.19 87 GLN A N 1
ATOM 736 C CA . GLN A 1 87 ? -10.569 7.992 8.253 1.00 90.19 87 GLN A CA 1
ATOM 737 C C . GLN A 1 87 ? -9.457 8.798 7.583 1.00 90.19 87 GLN A C 1
ATOM 739 O O . GLN A 1 87 ? -8.389 8.267 7.282 1.00 90.19 87 GLN A O 1
ATOM 744 N N . LYS A 1 88 ? -9.679 10.108 7.431 1.00 89.00 88 LYS A N 1
ATOM 745 C CA . LYS A 1 88 ? -8.755 11.009 6.731 1.00 89.00 88 LYS A CA 1
ATOM 746 C C . LYS A 1 88 ? -7.316 10.949 7.265 1.00 89.00 88 LYS A C 1
ATOM 748 O O . LYS A 1 88 ? -6.400 10.865 6.462 1.00 89.00 88 LYS A O 1
ATOM 753 N N . GLY A 1 89 ? -7.117 10.942 8.587 1.00 89.56 89 GLY A N 1
ATOM 754 C CA . GLY A 1 89 ? -5.768 10.892 9.173 1.00 89.56 89 GLY A CA 1
ATOM 755 C C . GLY A 1 89 ? -5.011 9.602 8.835 1.00 89.56 89 GLY A C 1
ATOM 756 O O . GLY A 1 89 ? -3.844 9.651 8.468 1.00 89.56 89 GLY A O 1
ATOM 757 N N . VAL A 1 90 ? -5.706 8.460 8.865 1.00 90.56 90 VAL A N 1
ATOM 758 C CA . VAL A 1 90 ? -5.126 7.158 8.492 1.00 90.56 90 VAL A CA 1
ATOM 759 C C . VAL A 1 90 ? -4.833 7.099 6.993 1.00 90.56 90 VAL A C 1
ATOM 761 O O . VAL A 1 90 ? -3.812 6.564 6.567 1.00 90.56 90 VAL A O 1
ATOM 764 N N . LEU A 1 91 ? -5.721 7.670 6.176 1.00 91.56 91 LEU A N 1
ATOM 765 C CA . LEU A 1 91 ? -5.507 7.767 4.738 1.00 91.56 91 LEU A CA 1
ATOM 766 C C . LEU A 1 91 ? -4.267 8.613 4.416 1.00 91.56 91 LEU A C 1
ATOM 768 O O . LEU A 1 91 ? -3.479 8.229 3.558 1.00 91.56 91 LEU A O 1
ATOM 772 N N . GLU A 1 92 ? -4.074 9.740 5.100 1.00 93.06 92 GLU A N 1
ATOM 773 C CA . GLU A 1 92 ? -2.896 10.594 4.914 1.00 93.06 92 GLU A CA 1
ATOM 774 C C . GLU A 1 92 ? -1.598 9.853 5.258 1.00 93.06 92 GLU A C 1
ATOM 776 O O . GLU A 1 92 ? -0.661 9.893 4.461 1.00 93.06 92 GLU A O 1
ATOM 781 N N . GLU A 1 93 ? -1.565 9.116 6.371 1.00 93.19 93 GLU A N 1
ATOM 782 C CA . GLU A 1 93 ? -0.426 8.271 6.755 1.00 93.19 93 GLU A CA 1
ATOM 783 C C . GLU A 1 93 ? -0.123 7.200 5.696 1.00 93.19 93 GLU A C 1
ATOM 785 O O . GLU A 1 93 ? 1.013 7.066 5.235 1.00 93.19 93 GLU A O 1
ATOM 790 N N . LEU A 1 94 ? -1.150 6.492 5.220 1.00 91.94 94 LEU A N 1
ATOM 791 C CA . LEU A 1 94 ? -1.005 5.494 4.162 1.00 91.94 94 LEU A CA 1
ATOM 792 C C . LEU A 1 94 ? -0.443 6.098 2.872 1.00 91.94 94 LEU A C 1
ATOM 794 O O . LEU A 1 94 ? 0.436 5.509 2.238 1.00 91.94 94 LEU A O 1
ATOM 798 N N . LEU A 1 95 ? -0.933 7.275 2.475 1.00 92.38 95 LEU A N 1
ATOM 799 C CA . LEU A 1 95 ? -0.506 7.940 1.246 1.00 92.38 95 LEU A CA 1
ATOM 800 C C . LEU A 1 95 ? 0.952 8.406 1.298 1.00 92.38 95 LEU A C 1
ATOM 802 O O . LEU A 1 95 ? 1.563 8.535 0.238 1.00 92.38 95 LEU A O 1
ATOM 806 N N . VAL A 1 96 ? 1.527 8.638 2.483 1.00 93.19 96 VAL A N 1
ATOM 807 C CA . VAL A 1 96 ? 2.967 8.918 2.628 1.00 93.19 96 VAL A CA 1
ATOM 808 C C . VAL A 1 96 ? 3.783 7.697 2.202 1.00 93.19 96 VAL A C 1
ATOM 810 O O . VAL A 1 96 ? 4.656 7.806 1.338 1.00 93.19 96 VAL A O 1
ATOM 813 N N . HIS A 1 97 ? 3.456 6.520 2.740 1.00 90.69 97 HIS A N 1
ATOM 814 C CA . HIS A 1 97 ? 4.137 5.270 2.390 1.00 90.69 97 HIS A CA 1
ATOM 815 C C . HIS A 1 97 ? 3.898 4.876 0.930 1.00 90.69 97 HIS A C 1
ATOM 817 O O . HIS A 1 97 ? 4.816 4.450 0.229 1.00 90.69 97 HIS A O 1
ATOM 823 N N . TYR A 1 98 ? 2.672 5.069 0.442 1.00 89.12 98 TYR A N 1
ATOM 824 C CA . TYR A 1 98 ? 2.314 4.761 -0.937 1.00 89.12 98 TYR A CA 1
ATOM 825 C C . TYR A 1 98 ? 3.096 5.616 -1.946 1.00 89.12 98 TYR A C 1
ATOM 827 O O . TYR A 1 98 ? 3.672 5.069 -2.886 1.00 89.12 98 TYR A O 1
ATOM 835 N N . ARG A 1 99 ? 3.196 6.935 -1.724 1.00 90.12 99 ARG A N 1
ATOM 836 C CA . ARG A 1 99 ? 3.992 7.831 -2.584 1.00 90.12 99 ARG A CA 1
ATOM 837 C C . ARG A 1 99 ? 5.472 7.481 -2.574 1.00 90.12 99 ARG A C 1
ATOM 839 O O . ARG A 1 99 ? 6.078 7.423 -3.637 1.00 90.12 99 ARG A O 1
ATOM 846 N N . SER A 1 100 ? 6.034 7.190 -1.401 1.00 88.81 100 SER A N 1
ATOM 847 C CA . SER A 1 100 ? 7.442 6.796 -1.292 1.00 88.81 100 SER A CA 1
ATOM 848 C C . SER A 1 100 ? 7.760 5.557 -2.142 1.00 88.81 100 SER A C 1
ATOM 850 O O . SER A 1 100 ? 8.787 5.528 -2.823 1.00 88.81 100 SER A O 1
ATOM 852 N N . ASN A 1 101 ? 6.851 4.576 -2.177 1.00 86.06 101 ASN A N 1
ATOM 853 C CA . ASN A 1 101 ? 6.989 3.399 -3.035 1.00 86.06 101 ASN A CA 1
ATOM 854 C C . ASN A 1 101 ? 6.899 3.741 -4.533 1.00 86.06 101 ASN A C 1
ATOM 856 O O . ASN A 1 101 ? 7.668 3.198 -5.327 1.00 86.06 101 ASN A O 1
ATOM 860 N N . LEU A 1 102 ? 5.993 4.639 -4.934 1.00 84.38 102 LEU A N 1
ATOM 861 C CA . LEU A 1 102 ? 5.859 5.065 -6.334 1.00 84.38 102 LEU A CA 1
ATOM 862 C C . LEU A 1 102 ? 7.101 5.819 -6.834 1.00 84.38 102 LEU A C 1
ATOM 864 O O . LEU A 1 102 ? 7.627 5.495 -7.900 1.00 84.38 102 LEU A O 1
ATOM 868 N N . GLU A 1 103 ? 7.624 6.755 -6.037 1.00 84.38 103 GLU A N 1
ATOM 869 C CA . GLU A 1 103 ? 8.845 7.501 -6.366 1.00 84.38 103 GLU A CA 1
ATOM 870 C C . GLU A 1 103 ? 10.048 6.573 -6.565 1.00 84.38 103 GLU A C 1
ATOM 872 O O . GLU A 1 103 ? 10.863 6.776 -7.471 1.00 84.38 103 GLU A O 1
ATOM 877 N N . PHE A 1 104 ? 10.165 5.532 -5.736 1.00 81.50 104 PHE A N 1
ATOM 878 C CA . PHE A 1 104 ? 11.222 4.537 -5.880 1.00 81.50 104 PHE A CA 1
ATOM 879 C C . PHE A 1 104 ? 11.145 3.829 -7.240 1.00 81.50 104 PHE A C 1
ATOM 881 O O . PHE A 1 104 ? 12.161 3.718 -7.930 1.00 81.50 104 PHE A O 1
ATOM 888 N N . PHE A 1 105 ? 9.953 3.384 -7.657 1.00 74.44 105 PHE A N 1
ATOM 889 C CA . PHE A 1 105 ? 9.776 2.714 -8.949 1.00 74.44 105 PHE A CA 1
ATOM 890 C C . PHE A 1 105 ? 10.149 3.613 -10.129 1.00 74.44 105 PHE A C 1
ATOM 892 O O . PHE A 1 105 ? 10.815 3.162 -11.058 1.00 74.44 105 PHE A O 1
ATOM 899 N N . GLN A 1 106 ? 9.771 4.889 -10.092 1.00 73.56 106 GLN A N 1
ATOM 900 C CA . GLN A 1 106 ? 10.101 5.821 -11.169 1.00 73.56 106 GLN A CA 1
ATOM 901 C C . GLN A 1 106 ? 11.608 6.052 -11.304 1.00 73.56 106 GLN A C 1
ATOM 903 O O . GLN A 1 106 ? 12.134 6.081 -12.421 1.00 73.56 106 GLN A O 1
ATOM 908 N N . ARG A 1 107 ? 12.325 6.168 -10.178 1.00 77.00 107 ARG A N 1
ATOM 909 C CA . ARG A 1 107 ? 13.792 6.273 -10.184 1.00 77.00 107 ARG A CA 1
ATOM 910 C C . ARG A 1 107 ? 14.436 5.019 -10.769 1.00 77.00 107 ARG A C 1
ATOM 912 O O . ARG A 1 107 ? 15.340 5.139 -11.589 1.00 77.00 107 ARG A O 1
ATOM 919 N N . ALA A 1 108 ? 13.935 3.837 -10.409 1.00 67.88 108 ALA A N 1
ATOM 920 C CA . ALA A 1 108 ? 14.449 2.568 -10.917 1.00 67.88 108 ALA A CA 1
ATOM 921 C C . ALA A 1 108 ? 14.226 2.381 -12.431 1.00 67.88 108 ALA A C 1
ATOM 923 O O . ALA A 1 108 ? 15.054 1.764 -13.085 1.00 67.88 108 ALA A O 1
ATOM 924 N N . ILE A 1 109 ? 13.139 2.922 -12.996 1.00 64.25 109 ILE A N 1
ATOM 925 C CA . ILE A 1 109 ? 12.851 2.873 -14.445 1.00 64.25 109 ILE A CA 1
ATOM 926 C C . ILE A 1 109 ? 13.695 3.889 -15.233 1.00 64.25 109 ILE A C 1
ATOM 928 O O . ILE A 1 109 ? 13.963 3.687 -16.414 1.00 64.25 109 ILE A O 1
ATOM 932 N N . SER A 1 110 ? 14.096 4.988 -14.592 1.00 59.53 110 SER A N 1
ATOM 933 C CA . SER A 1 110 ? 14.859 6.072 -15.226 1.00 59.53 110 SER A CA 1
ATOM 934 C C . SER A 1 110 ? 16.379 5.844 -15.232 1.00 59.53 110 SER A C 1
ATOM 936 O O . SER A 1 110 ? 17.107 6.711 -15.716 1.00 59.53 110 SER A O 1
ATOM 938 N N . THR A 1 111 ? 16.855 4.726 -14.670 1.00 51.91 111 THR A N 1
ATOM 939 C CA . THR A 1 111 ? 18.280 4.357 -14.574 1.00 51.91 111 THR A CA 1
ATOM 940 C C . THR A 1 111 ? 18.598 3.228 -15.543 1.00 51.91 111 THR A C 1
ATOM 942 O O . THR A 1 111 ? 19.668 3.296 -16.186 1.00 51.91 111 THR A O 1
#